Protein AF-A0A7C2UH83-F1 (afdb_monomer_lite)

Secondary structure (DSSP, 8-state):
-----HHHHHHHHHHHHHHTT--HHHHHHHTT-S-HHHHHTTS-STTS---S---PPPPPPPPP-

Radius of gyration: 17.95 Å; chains: 1; bounding box: 40×40×40 Å

Foldseek 3Di:
DPPDDVVLVLLVVLQVVVVVVDDLVNSCVVSVHPDSVVSVVSHDPVPDPPDPDDDDDDDDPDPDD

pLDDT: mean 81.38, std 14.7, range [40.81, 96.94]

Structure (mmCIF, N/CA/C/O backbone):
data_AF-A0A7C2UH83-F1
#
_entry.id   AF-A0A7C2UH83-F1
#
loop_
_atom_site.group_PDB
_atom_site.id
_atom_site.type_symbol
_atom_site.label_atom_id
_atom_site.label_alt_id
_atom_site.label_comp_id
_atom_site.label_asym_id
_atom_site.label_entity_id
_atom_site.label_seq_id
_atom_site.pdbx_PDB_ins_code
_atom_site.Cartn_x
_atom_site.Cartn_y
_atom_site.Cartn_z
_atom_site.occupancy
_atom_site.B_iso_or_equiv
_atom_site.auth_seq_id
_atom_site.auth_comp_id
_atom_site.auth_asym_id
_atom_site.auth_atom_id
_atom_site.pdbx_PDB_model_num
ATOM 1 N N . MET A 1 1 ? -6.525 17.208 10.823 1.00 40.81 1 MET A N 1
ATOM 2 C CA . MET A 1 1 ? -6.180 16.990 9.402 1.00 40.81 1 MET A CA 1
ATOM 3 C C . MET A 1 1 ? -4.960 16.097 9.351 1.00 40.81 1 MET A C 1
ATOM 5 O O . MET A 1 1 ? -3.982 16.420 10.012 1.00 40.81 1 MET A O 1
ATOM 9 N N . ILE A 1 2 ? -5.022 14.975 8.633 1.00 52.38 2 ILE A N 1
ATOM 10 C CA . ILE A 1 2 ? -3.831 14.162 8.361 1.00 52.38 2 ILE A CA 1
ATOM 11 C C . ILE A 1 2 ? -2.881 15.069 7.577 1.00 52.38 2 ILE A C 1
ATOM 13 O O . ILE A 1 2 ? -3.252 15.556 6.511 1.00 52.38 2 ILE A O 1
ATOM 17 N N . GLY A 1 3 ? -1.709 15.376 8.133 1.00 52.25 3 GLY A N 1
ATOM 18 C CA . GLY A 1 3 ? -0.686 16.154 7.441 1.00 52.25 3 GLY A CA 1
ATOM 19 C C . GLY A 1 3 ? -0.176 15.360 6.242 1.00 52.25 3 GLY A C 1
ATOM 20 O O . GLY A 1 3 ? 0.772 14.589 6.367 1.00 52.25 3 GLY A O 1
ATOM 21 N N . LEU A 1 4 ? -0.840 15.491 5.093 1.00 61.16 4 LEU A N 1
ATOM 22 C CA . LEU A 1 4 ? -0.451 14.819 3.860 1.00 61.16 4 LEU A CA 1
ATOM 23 C C . LEU A 1 4 ? 0.783 15.523 3.299 1.00 61.16 4 LEU A C 1
ATOM 25 O O . LEU A 1 4 ? 0.688 16.466 2.519 1.00 61.16 4 LEU A O 1
ATOM 29 N N . ASN A 1 5 ? 1.963 15.070 3.720 1.00 74.00 5 ASN A N 1
ATOM 30 C CA . ASN A 1 5 ? 3.183 15.408 3.004 1.00 74.00 5 ASN A CA 1
ATOM 31 C C . ASN A 1 5 ? 3.159 14.728 1.611 1.00 74.00 5 ASN A C 1
ATOM 33 O O . ASN A 1 5 ? 2.495 13.698 1.440 1.00 74.00 5 ASN A O 1
ATOM 37 N N . PRO A 1 6 ? 3.901 15.236 0.611 1.00 71.94 6 PRO A N 1
ATOM 38 C CA . PRO A 1 6 ? 3.926 14.640 -0.729 1.00 71.94 6 PRO A CA 1
ATOM 39 C C . PRO A 1 6 ? 4.323 13.153 -0.757 1.00 71.94 6 PRO A C 1
ATOM 41 O O . PRO A 1 6 ? 3.876 12.403 -1.623 1.00 71.94 6 PRO A O 1
ATOM 44 N N . LYS A 1 7 ? 5.127 12.694 0.213 1.00 78.25 7 LYS A N 1
ATOM 45 C CA . LYS A 1 7 ? 5.533 11.286 0.345 1.00 78.25 7 LYS A CA 1
ATOM 46 C C . LYS A 1 7 ? 4.400 10.387 0.856 1.00 78.25 7 LYS A C 1
ATOM 48 O O . LYS A 1 7 ? 4.411 9.202 0.552 1.00 78.25 7 LYS A O 1
ATOM 53 N N . ALA A 1 8 ? 3.424 10.929 1.584 1.00 83.06 8 ALA A N 1
ATOM 54 C CA . ALA A 1 8 ? 2.276 10.203 2.129 1.00 83.06 8 ALA A CA 1
ATOM 55 C C . ALA A 1 8 ? 1.135 10.035 1.111 1.00 83.06 8 ALA A C 1
ATOM 57 O O . ALA A 1 8 ? 0.310 9.134 1.260 1.00 83.06 8 ALA A O 1
ATOM 5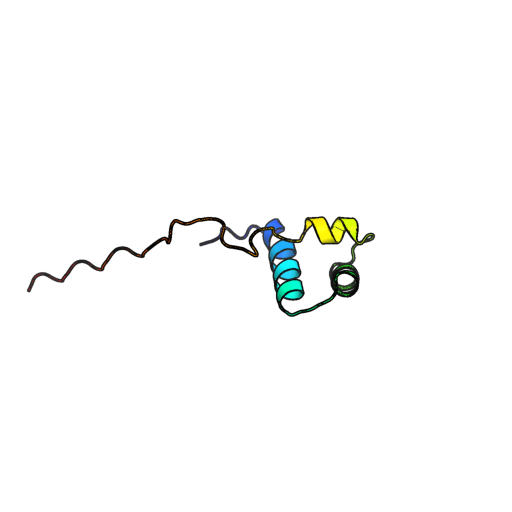8 N N . LEU A 1 9 ? 1.117 10.848 0.048 1.00 87.25 9 LEU A N 1
ATOM 59 C CA . LEU A 1 9 ? 0.093 10.779 -0.996 1.00 87.25 9 LEU A CA 1
ATOM 60 C C . LEU A 1 9 ? 0.138 9.453 -1.771 1.00 87.25 9 LEU A C 1
ATOM 62 O O . LEU A 1 9 ? -0.903 8.840 -1.993 1.00 87.25 9 LEU A O 1
ATOM 66 N N . ARG A 1 10 ? 1.337 8.978 -2.140 1.00 89.38 10 ARG A N 1
ATOM 67 C CA . ARG A 1 10 ? 1.507 7.709 -2.875 1.00 89.38 10 ARG A CA 1
ATOM 68 C C . ARG A 1 10 ? 1.020 6.494 -2.064 1.00 89.38 10 ARG A C 1
ATOM 70 O O . ARG A 1 10 ? 0.207 5.743 -2.598 1.00 89.38 10 ARG A O 1
ATOM 77 N N . PRO A 1 11 ? 1.429 6.302 -0.791 1.00 90.75 11 PRO A N 1
ATOM 78 C CA . PRO A 1 11 ? 0.887 5.241 0.058 1.00 90.75 11 PRO A CA 1
ATOM 79 C C . PRO A 1 11 ? -0.630 5.316 0.223 1.00 90.75 11 PRO A C 1
ATOM 81 O O . PRO A 1 11 ? -1.313 4.300 0.105 1.00 90.75 11 PRO A O 1
ATOM 84 N N . TYR A 1 12 ? -1.173 6.517 0.443 1.00 89.25 12 TYR A N 1
ATOM 85 C CA . TYR A 1 12 ? -2.614 6.708 0.596 1.00 89.25 12 TYR A CA 1
ATOM 86 C C . TYR A 1 12 ? -3.386 6.321 -0.673 1.00 89.25 12 TYR A C 1
ATOM 88 O O . TYR A 1 12 ? -4.378 5.597 -0.594 1.00 89.25 12 TYR A O 1
ATOM 96 N N . ALA A 1 13 ? -2.914 6.753 -1.846 1.00 91.44 13 ALA A N 1
ATOM 97 C CA . ALA A 1 13 ? -3.529 6.422 -3.128 1.00 91.44 13 ALA A CA 1
ATOM 98 C C . ALA A 1 13 ? -3.498 4.911 -3.400 1.00 91.44 13 ALA A C 1
ATOM 100 O O . ALA A 1 13 ? -4.526 4.328 -3.739 1.00 91.44 13 ALA A O 1
ATOM 101 N N . LEU A 1 14 ? -2.349 4.262 -3.184 1.00 93.75 14 LEU A N 1
ATOM 102 C CA . LEU A 1 14 ? -2.200 2.823 -3.411 1.00 93.75 14 LEU A CA 1
ATOM 103 C C . LEU A 1 14 ? -3.028 1.991 -2.424 1.00 93.75 14 LEU A C 1
ATOM 105 O O . LEU A 1 14 ? -3.670 1.024 -2.828 1.00 93.75 14 LEU A O 1
ATOM 109 N N . THR A 1 15 ? -3.088 2.403 -1.157 1.00 91.69 15 THR A N 1
ATOM 110 C CA . THR A 1 15 ? -3.951 1.766 -0.150 1.00 91.69 15 THR A CA 1
ATOM 111 C C . THR A 1 15 ? -5.429 1.940 -0.505 1.00 91.69 15 THR A C 1
ATOM 113 O O . THR A 1 15 ? -6.212 1.000 -0.403 1.00 91.69 15 THR A O 1
ATOM 116 N N . SER A 1 16 ? -5.828 3.125 -0.972 1.00 90.75 16 SER A N 1
ATOM 117 C CA . SER A 1 16 ? -7.210 3.390 -1.389 1.00 90.75 16 SER A CA 1
ATOM 118 C C . SER A 1 16 ? -7.602 2.558 -2.611 1.00 90.75 16 SER A C 1
ATOM 120 O O . SER A 1 16 ? -8.684 1.982 -2.634 1.00 90.75 16 SER A O 1
ATOM 122 N N . ALA A 1 17 ? -6.711 2.423 -3.594 1.00 93.06 17 ALA A N 1
ATOM 123 C CA . ALA A 1 17 ? -6.931 1.556 -4.747 1.00 93.06 17 ALA A CA 1
ATOM 124 C C . ALA A 1 17 ? -7.037 0.076 -4.332 1.00 93.06 17 ALA A C 1
ATOM 126 O O . ALA A 1 17 ? -7.939 -0.625 -4.782 1.00 93.06 17 ALA A O 1
ATOM 127 N N . ARG A 1 18 ? -6.213 -0.399 -3.391 1.00 92.00 18 ARG A N 1
ATOM 128 C CA . ARG A 1 18 ? -6.374 -1.757 -2.847 1.00 92.00 18 ARG A CA 1
ATOM 129 C C . ARG A 1 18 ? -7.742 -1.966 -2.189 1.00 92.00 18 ARG A C 1
ATOM 131 O O . ARG A 1 18 ? -8.382 -2.981 -2.445 1.00 92.00 18 ARG A O 1
ATOM 138 N N . LYS A 1 19 ? -8.232 -0.985 -1.420 1.00 89.31 19 LYS A N 1
ATOM 139 C CA . LYS A 1 19 ? -9.583 -1.010 -0.819 1.00 89.31 19 LYS A CA 1
ATOM 140 C C . LYS A 1 19 ? -10.710 -1.041 -1.854 1.00 89.31 19 LYS A C 1
ATOM 142 O O . LYS A 1 19 ? -11.776 -1.572 -1.568 1.00 89.31 19 LYS A O 1
ATOM 147 N N . LEU A 1 20 ? -10.477 -0.497 -3.048 1.00 92.50 20 LEU A N 1
ATOM 148 C CA . LEU A 1 20 ? -11.40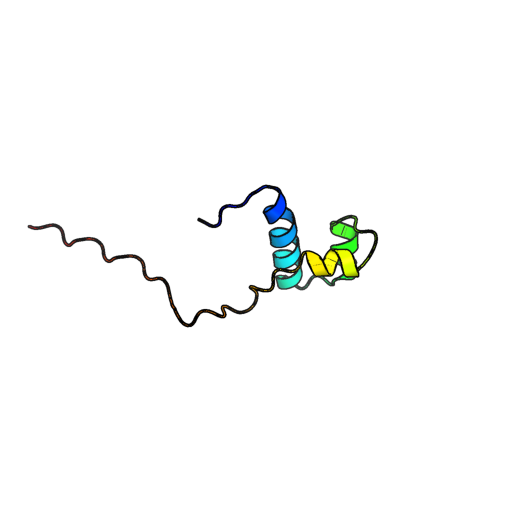6 -0.569 -4.179 1.00 92.50 20 LEU A CA 1
ATOM 149 C C . LEU A 1 20 ? -11.356 -1.919 -4.920 1.00 92.50 20 LEU A C 1
ATOM 151 O O . LEU A 1 20 ? -12.114 -2.113 -5.865 1.00 92.50 20 LEU A O 1
ATOM 155 N N . GLY A 1 21 ? -10.495 -2.852 -4.496 1.00 93.12 21 GLY A N 1
ATOM 156 C CA . GLY A 1 21 ? -10.418 -4.211 -5.036 1.00 93.12 21 GLY A CA 1
ATOM 157 C C . GLY A 1 21 ? -9.353 -4.422 -6.113 1.00 93.12 21 GLY A C 1
ATOM 158 O O . GLY A 1 21 ? -9.300 -5.501 -6.698 1.00 93.12 21 GLY A O 1
ATOM 159 N N . PHE A 1 22 ? -8.490 -3.436 -6.381 1.00 95.56 22 PHE A N 1
ATOM 160 C CA . PHE A 1 22 ? -7.385 -3.619 -7.325 1.00 95.56 22 PHE A CA 1
ATOM 161 C C . PHE A 1 22 ? -6.343 -4.605 -6.778 1.00 95.56 22 PHE A C 1
ATOM 163 O O . PHE A 1 22 ? -5.906 -4.507 -5.626 1.00 95.56 22 PHE A O 1
ATOM 170 N N . GLY A 1 23 ? -5.921 -5.545 -7.627 1.00 95.00 23 GLY A N 1
ATOM 171 C CA . GLY A 1 23 ? -4.915 -6.550 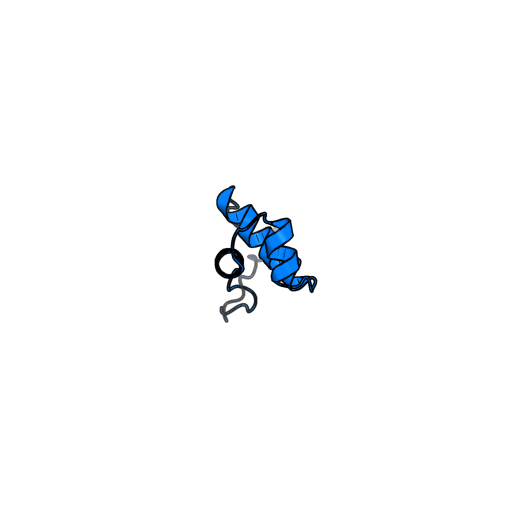-7.285 1.00 95.00 23 GLY A CA 1
ATOM 172 C C . GLY A 1 23 ? -3.514 -5.949 -7.136 1.00 95.00 23 GLY A C 1
ATOM 173 O O . GLY A 1 23 ? -3.185 -4.942 -7.762 1.00 95.00 23 GLY A O 1
ATOM 174 N N . ILE A 1 24 ? -2.651 -6.585 -6.337 1.00 94.56 24 ILE A N 1
ATOM 175 C CA . ILE A 1 24 ? -1.310 -6.050 -6.038 1.00 94.56 24 ILE A CA 1
ATOM 176 C C . ILE A 1 24 ? -0.432 -5.876 -7.289 1.00 94.56 24 ILE A C 1
ATOM 178 O O . ILE A 1 24 ? 0.336 -4.921 -7.368 1.00 94.56 24 ILE A O 1
ATOM 182 N N . GLU A 1 25 ? -0.596 -6.734 -8.296 1.00 95.62 25 GLU A N 1
ATOM 183 C CA . GLU A 1 25 ? 0.107 -6.634 -9.581 1.00 95.62 25 GLU A CA 1
ATOM 184 C C . GLU A 1 25 ? -0.360 -5.420 -10.399 1.00 95.62 25 GLU A C 1
ATOM 186 O O . GLU A 1 25 ? 0.455 -4.691 -10.963 1.00 95.62 25 GLU A O 1
ATOM 191 N N . GLN A 1 26 ? -1.665 -5.125 -10.393 1.00 95.81 26 GLN A N 1
ATOM 192 C CA . GLN A 1 26 ? -2.216 -3.932 -11.049 1.00 95.81 26 GLN A CA 1
ATOM 193 C C . GLN A 1 26 ? -1.704 -2.655 -10.376 1.00 95.81 26 GLN A C 1
ATOM 195 O O . GLN A 1 26 ? -1.343 -1.688 -11.048 1.00 95.81 26 GLN A O 1
ATOM 200 N N . LEU A 1 27 ? -1.616 -2.670 -9.043 1.00 95.94 27 LEU A N 1
ATOM 201 C CA . LEU A 1 27 ? -1.049 -1.571 -8.266 1.00 95.94 27 LEU A CA 1
ATOM 202 C C . LEU A 1 27 ? 0.447 -1.392 -8.539 1.00 95.94 27 LEU A C 1
ATOM 204 O O . LEU A 1 27 ? 0.909 -0.257 -8.635 1.00 95.94 27 LEU A O 1
ATOM 208 N N . GLN A 1 28 ? 1.200 -2.482 -8.701 1.00 96.94 28 GLN A N 1
ATOM 209 C CA . GLN A 1 28 ? 2.617 -2.428 -9.057 1.00 96.94 28 GLN A CA 1
ATOM 210 C C . GLN A 1 28 ? 2.825 -1.735 -10.409 1.00 96.94 28 GLN A C 1
ATOM 212 O O . GLN A 1 28 ? 3.666 -0.836 -10.506 1.00 96.94 28 GLN A O 1
ATOM 217 N N . VAL A 1 29 ? 2.043 -2.122 -11.424 1.00 96.31 29 VAL A N 1
ATOM 218 C CA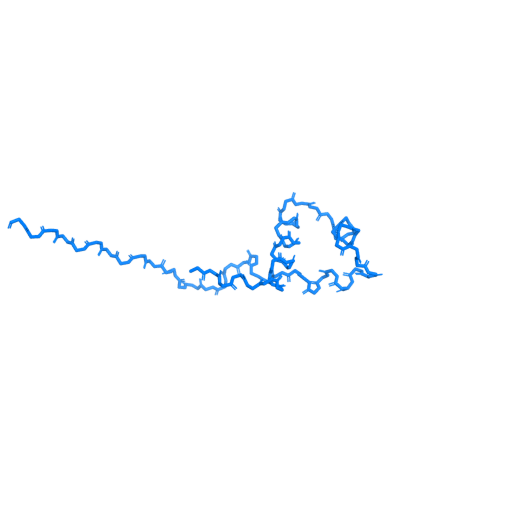 . VAL A 1 29 ? 2.090 -1.507 -12.760 1.00 96.31 29 VAL A CA 1
ATOM 219 C C . VAL A 1 29 ? 1.710 -0.029 -12.679 1.00 96.31 29 VAL A C 1
ATOM 221 O O . VAL A 1 29 ? 2.462 0.820 -13.154 1.00 96.31 29 VAL A O 1
ATOM 224 N N . GLY A 1 30 ? 0.603 0.304 -12.006 1.00 93.88 30 GLY A N 1
ATOM 225 C CA . GLY A 1 30 ? 0.153 1.692 -11.845 1.00 93.88 30 GLY A CA 1
ATOM 226 C C . GLY A 1 30 ? 1.130 2.577 -11.060 1.00 93.88 30 GLY A C 1
ATOM 227 O O . GLY A 1 30 ? 1.210 3.780 -11.300 1.00 93.88 30 GLY A O 1
ATOM 228 N N . ALA A 1 31 ? 1.907 1.992 -10.147 1.00 92.88 31 ALA A N 1
ATOM 229 C CA . ALA A 1 31 ? 2.923 2.695 -9.368 1.00 92.88 31 ALA A CA 1
ATOM 230 C C . ALA A 1 31 ? 4.305 2.756 -10.044 1.00 92.88 31 ALA A C 1
ATOM 232 O O . ALA A 1 31 ? 5.206 3.409 -9.500 1.00 92.88 31 ALA A O 1
ATOM 233 N N . ALA A 1 32 ? 4.471 2.086 -11.192 1.00 95.88 32 ALA A N 1
ATOM 234 C CA . ALA A 1 32 ? 5.744 1.866 -11.877 1.00 95.88 32 ALA A CA 1
ATOM 235 C C . ALA A 1 32 ? 6.821 1.246 -10.961 1.00 95.88 32 ALA A C 1
ATOM 237 O O . ALA A 1 32 ? 7.989 1.638 -10.982 1.00 95.88 32 ALA A O 1
ATOM 238 N N . HIS A 1 33 ? 6.429 0.296 -10.110 1.00 96.06 33 HIS A N 1
ATOM 239 C CA . HIS A 1 33 ? 7.353 -0.381 -9.204 1.00 96.06 33 HIS A CA 1
ATOM 240 C C . HIS A 1 33 ? 8.006 -1.598 -9.868 1.00 96.06 33 HIS A C 1
ATOM 242 O O . HIS A 1 33 ? 7.354 -2.417 -10.513 1.00 96.06 33 HIS A O 1
ATOM 248 N N . THR A 1 34 ? 9.304 -1.773 -9.633 1.00 95.19 34 THR A N 1
ATOM 249 C CA . THR A 1 34 ? 10.084 -2.896 -10.174 1.00 95.19 34 THR A CA 1
ATOM 250 C C . THR A 1 34 ? 9.776 -4.232 -9.502 1.00 95.19 34 THR A C 1
ATOM 252 O O . THR A 1 34 ? 10.082 -5.279 -10.063 1.00 95.19 34 THR A O 1
ATOM 255 N N . SER A 1 35 ? 9.165 -4.221 -8.314 1.00 95.19 35 SER A N 1
ATOM 256 C CA . SER A 1 35 ? 8.792 -5.439 -7.595 1.00 95.19 35 SER A CA 1
ATOM 257 C C . SER A 1 35 ? 7.476 -5.291 -6.836 1.00 95.19 35 SER A C 1
ATOM 259 O O . SER A 1 35 ? 7.119 -4.202 -6.373 1.00 95.19 35 SER A O 1
ATOM 261 N N . VAL A 1 36 ? 6.793 -6.420 -6.638 1.00 93.88 36 VAL A N 1
ATOM 262 C CA . VAL A 1 36 ? 5.606 -6.526 -5.777 1.00 93.88 36 VAL A CA 1
ATOM 263 C C . VAL A 1 36 ? 5.939 -6.108 -4.342 1.00 93.88 36 VAL A 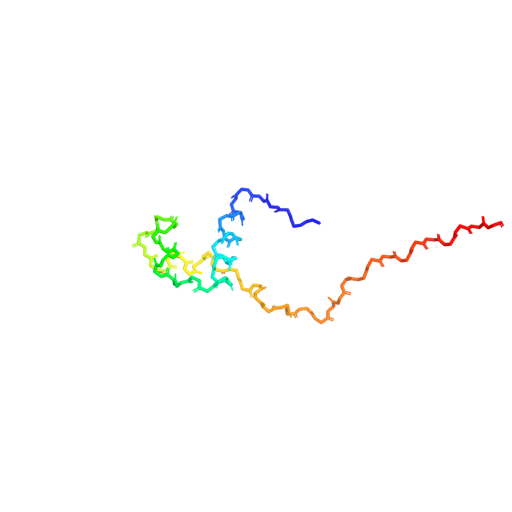C 1
ATOM 265 O O . VAL A 1 36 ? 5.209 -5.316 -3.752 1.00 93.88 36 VAL A O 1
ATOM 268 N N . ARG A 1 37 ? 7.097 -6.538 -3.821 1.00 94.00 37 ARG A N 1
ATOM 269 C CA . ARG A 1 37 ? 7.566 -6.216 -2.463 1.00 94.00 37 ARG A CA 1
ATOM 270 C C . ARG A 1 37 ? 7.668 -4.711 -2.212 1.00 94.00 37 ARG A C 1
ATOM 272 O O . ARG A 1 37 ? 7.347 -4.235 -1.127 1.00 94.00 37 ARG A O 1
ATOM 279 N N . THR A 1 38 ? 8.095 -3.939 -3.214 1.00 93.94 38 THR A N 1
ATOM 280 C CA . THR A 1 38 ? 8.098 -2.472 -3.120 1.00 93.94 38 THR A CA 1
ATOM 281 C C . THR A 1 38 ? 6.680 -1.943 -2.934 1.00 93.94 38 THR A C 1
ATOM 283 O O . THR A 1 38 ? 6.462 -1.103 -2.071 1.00 93.94 38 THR A O 1
ATOM 286 N N . THR A 1 39 ? 5.715 -2.453 -3.699 1.00 94.25 39 THR A N 1
ATOM 287 C CA . THR A 1 39 ? 4.302 -2.048 -3.631 1.00 94.25 39 THR A CA 1
ATOM 288 C C . THR A 1 39 ? 3.661 -2.392 -2.291 1.00 94.25 39 THR A C 1
ATOM 290 O O . THR A 1 39 ? 2.910 -1.581 -1.755 1.00 94.25 39 THR A O 1
ATOM 293 N N . GLU A 1 40 ? 4.001 -3.538 -1.704 1.00 92.56 40 GLU A N 1
ATOM 294 C CA . GLU A 1 40 ? 3.540 -3.922 -0.364 1.00 92.56 40 GLU A CA 1
ATOM 295 C C . GLU A 1 40 ? 3.964 -2.908 0.705 1.00 92.56 40 GLU A C 1
ATOM 297 O O . GLU A 1 40 ? 3.164 -2.568 1.571 1.00 92.56 40 GLU A O 1
ATOM 302 N N . GLY A 1 41 ? 5.168 -2.336 0.595 1.00 91.25 41 GLY A N 1
ATOM 303 C CA . GLY A 1 41 ? 5.647 -1.293 1.511 1.00 91.25 41 GLY A CA 1
ATOM 304 C C . GLY A 1 41 ? 4.855 0.022 1.465 1.00 91.25 41 GLY A C 1
ATOM 305 O O . GLY A 1 41 ? 4.974 0.838 2.377 1.00 91.25 41 GLY A O 1
ATOM 306 N N . TYR A 1 42 ? 4.040 0.239 0.428 1.00 90.12 42 TYR A N 1
ATOM 307 C CA . TYR A 1 42 ? 3.141 1.393 0.323 1.00 90.12 42 TYR A CA 1
ATOM 308 C C . TYR A 1 42 ? 1.748 1.127 0.905 1.00 90.12 42 TYR A C 1
ATOM 310 O O . TYR A 1 42 ? 0.950 2.062 1.000 1.00 90.12 42 TYR A O 1
ATOM 318 N N . MET A 1 43 ? 1.437 -0.115 1.285 1.00 90.44 43 MET A N 1
ATOM 319 C CA . MET A 1 43 ? 0.164 -0.452 1.914 1.00 90.44 43 MET A CA 1
ATOM 320 C C . MET A 1 43 ? 0.175 0.032 3.360 1.00 90.44 43 MET A C 1
ATOM 322 O O . MET A 1 43 ? 0.978 -0.411 4.181 1.00 90.44 43 MET A O 1
ATOM 326 N N . GLN A 1 44 ? -0.713 0.964 3.682 1.00 84.38 44 GLN A N 1
ATOM 327 C CA . GLN A 1 44 ? -0.840 1.460 5.043 1.00 84.38 44 GLN A CA 1
ATOM 328 C C . GLN A 1 44 ? -1.587 0.438 5.900 1.00 84.38 44 GLN A C 1
ATOM 330 O O . GLN A 1 44 ? -2.697 0.033 5.568 1.00 84.38 44 GLN A O 1
ATOM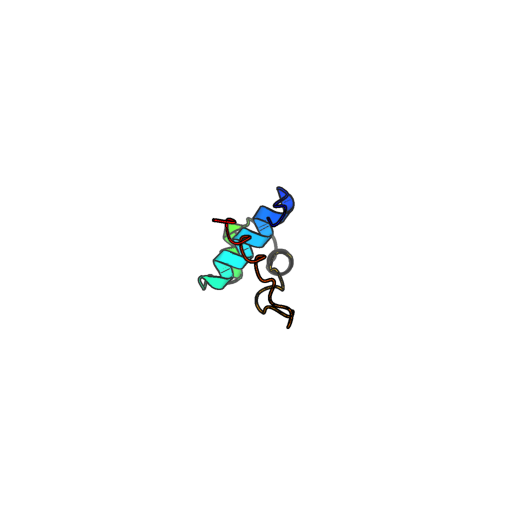 335 N N . ALA A 1 45 ? -1.018 0.094 7.056 1.00 71.88 45 ALA A N 1
ATOM 336 C CA . ALA A 1 45 ? -1.610 -0.851 8.007 1.00 71.88 45 ALA A CA 1
ATOM 337 C C . ALA A 1 45 ? -2.930 -0.360 8.642 1.00 71.88 45 ALA A C 1
ATOM 339 O O . ALA A 1 45 ? -3.592 -1.105 9.358 1.00 71.88 45 ALA A O 1
ATOM 340 N N . HIS A 1 46 ? -3.340 0.886 8.388 1.00 65.38 46 HIS A N 1
ATOM 341 C CA . HIS A 1 46 ? -4.530 1.510 8.975 1.00 65.38 46 HIS A CA 1
ATOM 342 C C . HIS A 1 46 ? -5.857 1.034 8.346 1.00 65.38 46 HIS A C 1
ATOM 344 O O . HIS A 1 46 ? -6.836 1.781 8.341 1.00 65.38 46 HIS A O 1
ATOM 350 N N . GLU A 1 47 ? -5.915 -0.168 7.768 1.00 55.72 47 GLU A N 1
ATOM 351 C CA . GLU A 1 47 ? -7.177 -0.735 7.272 1.00 55.72 47 GLU A CA 1
ATOM 352 C C . GLU A 1 47 ? -8.153 -1.028 8.413 1.00 55.72 47 GLU A C 1
ATOM 354 O O . GLU A 1 47 ? -9.355 -0.833 8.248 1.00 55.72 47 GLU A O 1
ATOM 359 N N . VAL A 1 48 ? -7.630 -1.396 9.586 1.00 60.41 48 VAL A N 1
ATOM 360 C CA . VAL A 1 48 ? -8.414 -1.620 10.799 1.00 60.41 48 VAL A CA 1
ATOM 361 C C . VAL A 1 48 ? -8.092 -0.511 11.803 1.00 60.41 48 VAL A C 1
ATOM 363 O O . VAL A 1 48 ? -6.928 -0.359 12.185 1.00 60.41 48 VAL A O 1
ATOM 366 N N . PRO A 1 49 ? -9.075 0.291 12.249 1.00 58.62 49 PRO A N 1
ATOM 367 C CA . PRO A 1 49 ? -8.858 1.209 13.356 1.00 58.62 49 PRO A CA 1
ATOM 368 C C . PRO A 1 49 ? -8.511 0.401 14.615 1.00 58.62 49 PRO A C 1
ATOM 370 O O . PRO A 1 49 ? -9.363 -0.246 15.209 1.00 58.62 49 PRO A O 1
ATOM 373 N N . VAL A 1 50 ? -7.239 0.437 15.016 1.00 59.25 50 VAL A N 1
ATOM 374 C CA . VAL A 1 50 ? -6.731 -0.235 16.230 1.00 59.25 50 VAL A CA 1
ATOM 375 C C . VAL A 1 50 ? -6.962 0.577 17.508 1.00 59.25 50 VAL A C 1
ATOM 377 O O . VAL A 1 50 ? -6.599 0.141 18.596 1.00 59.25 50 VAL A O 1
ATOM 380 N N . SER A 1 51 ? -7.536 1.776 17.391 1.00 63.59 51 SER A N 1
ATOM 381 C CA . SER A 1 51 ? -7.811 2.634 18.538 1.00 63.59 51 SER A CA 1
ATOM 382 C C . SER A 1 51 ? -9.219 2.367 19.075 1.00 63.59 51 SER A C 1
ATOM 384 O O . SER A 1 51 ? -10.182 2.658 18.364 1.00 63.59 51 SER A O 1
ATOM 386 N N . PRO A 1 52 ? -9.376 1.910 20.332 1.00 60.53 52 PRO A N 1
ATOM 387 C CA . PRO A 1 52 ? -10.675 1.910 21.008 1.00 60.53 52 PRO A CA 1
ATOM 388 C C . PRO A 1 52 ? -11.159 3.337 21.326 1.00 60.53 52 PRO A C 1
ATOM 390 O O . PRO A 1 52 ? -12.311 3.538 21.701 1.00 60.53 52 PRO A O 1
ATOM 393 N N . VAL A 1 53 ? -10.284 4.341 21.195 1.00 67.25 53 VAL A N 1
ATOM 394 C CA . VAL A 1 53 ? -10.600 5.746 21.455 1.00 67.25 53 VAL A CA 1
ATOM 395 C C . VAL A 1 53 ? -11.229 6.362 20.210 1.00 67.25 53 VAL A C 1
ATOM 397 O O . VAL A 1 53 ? -10.555 6.573 19.199 1.00 67.25 53 VAL A O 1
ATOM 400 N N . VAL A 1 54 ? -12.519 6.679 20.309 1.00 69.25 54 VAL A N 1
ATOM 401 C CA . VAL A 1 54 ? -13.246 7.510 19.347 1.00 69.25 54 VAL A CA 1
ATOM 402 C C . VAL A 1 54 ? -12.995 8.971 19.709 1.00 69.25 54 VAL A C 1
ATOM 404 O O . VAL A 1 54 ? -13.368 9.424 20.789 1.00 69.25 54 VAL A O 1
ATOM 407 N N . LEU A 1 55 ? -12.360 9.726 18.814 1.00 71.44 55 LEU A N 1
ATOM 408 C CA . LEU A 1 55 ? -12.255 11.174 18.974 1.00 71.44 55 LEU A CA 1
ATOM 409 C C . LEU A 1 55 ? -13.631 11.796 18.702 1.00 71.44 55 LEU A C 1
ATOM 411 O O . LEU A 1 55 ? -14.115 11.765 17.572 1.00 71.44 55 LEU A O 1
ATOM 415 N N . ALA A 1 56 ? -14.259 12.353 19.735 1.00 76.44 56 ALA A N 1
ATOM 416 C CA . ALA A 1 56 ? -15.479 13.138 19.602 1.00 76.44 56 ALA A CA 1
ATOM 417 C C . ALA A 1 56 ? -15.132 14.624 19.453 1.00 76.44 56 ALA A C 1
ATOM 419 O O . ALA A 1 56 ? -14.248 15.142 20.137 1.00 76.44 56 ALA A O 1
ATOM 420 N N . LEU A 1 57 ? -15.843 15.320 18.566 1.00 79.38 57 LEU A N 1
ATOM 421 C CA . LEU A 1 57 ? -15.776 16.777 18.516 1.00 79.38 57 LEU A CA 1
ATOM 422 C C . LEU A 1 57 ? -16.347 17.357 19.823 1.00 79.38 57 LEU A C 1
ATOM 424 O O . LEU A 1 57 ? -17.353 16.841 20.321 1.00 79.38 57 LEU A O 1
ATOM 428 N N . PRO A 1 58 ? -15.748 18.424 20.384 1.00 81.56 58 PRO A N 1
ATOM 429 C CA . PRO A 1 58 ? -16.309 19.087 21.553 1.00 81.56 58 PRO A CA 1
ATOM 430 C C . PRO A 1 58 ? -17.703 19.636 21.225 1.00 81.56 58 PRO A C 1
ATOM 432 O O . PRO A 1 58 ? -17.940 20.164 20.136 1.00 81.56 58 PRO A O 1
ATOM 435 N N . GLN A 1 59 ? -18.638 19.514 22.171 1.00 81.25 59 GLN A N 1
ATOM 436 C CA . GLN A 1 59 ? -19.975 20.080 22.007 1.00 81.25 59 GLN A CA 1
ATOM 437 C C . GLN A 1 59 ? -19.873 21.607 21.929 1.00 81.25 59 GLN A C 1
ATOM 439 O O . GLN A 1 59 ? -19.179 22.234 22.731 1.00 81.25 59 GLN A O 1
ATOM 444 N N . LYS A 1 60 ? -20.566 22.210 20.955 1.00 77.31 60 LYS A N 1
ATOM 445 C CA . LYS A 1 60 ? -20.640 23.669 20.826 1.00 77.31 60 LYS A CA 1
ATOM 446 C C . LYS A 1 60 ? -21.184 24.253 22.142 1.00 77.31 60 LYS A C 1
ATOM 448 O O . LYS A 1 60 ? -22.212 23.760 22.613 1.00 77.31 60 LYS A O 1
ATOM 453 N N . PRO A 1 61 ? -20.551 25.288 22.726 1.00 74.31 61 PRO A N 1
ATOM 454 C CA . PRO A 1 61 ? -21.099 25.959 23.898 1.00 74.31 61 PRO A CA 1
ATOM 455 C C . PRO A 1 61 ? -22.523 26.430 23.599 1.00 74.31 61 PRO A C 1
ATOM 457 O O . PRO A 1 61 ? -22.775 27.015 22.540 1.00 74.31 61 PRO A O 1
ATOM 460 N N . LYS A 1 62 ? -23.464 26.154 24.508 1.00 74.31 62 LYS A N 1
ATOM 461 C CA . LYS A 1 62 ? -24.818 26.707 24.406 1.00 74.31 62 LYS A CA 1
ATOM 462 C C . LYS A 1 62 ? -24.690 28.229 24.459 1.00 74.31 62 LYS A C 1
ATOM 464 O O . LYS A 1 62 ? -24.070 28.749 25.383 1.00 74.31 62 LYS A O 1
ATOM 469 N N . ALA A 1 63 ? -25.230 28.925 23.460 1.00 69.00 63 ALA A N 1
ATOM 470 C CA . ALA A 1 63 ? -25.326 30.377 23.510 1.00 69.00 63 ALA A CA 1
ATOM 471 C C . ALA A 1 63 ? -26.142 30.749 24.757 1.00 69.00 63 ALA A C 1
ATOM 473 O O . ALA A 1 63 ? -27.256 30.248 24.921 1.00 69.00 63 ALA A O 1
ATOM 474 N N . GLN A 1 64 ? -25.561 31.548 25.655 1.00 61.28 64 GLN A N 1
ATOM 475 C CA . GLN A 1 64 ? -26.306 32.158 26.754 1.00 61.28 64 GLN A CA 1
ATOM 476 C C . GLN A 1 64 ? -27.362 33.076 26.130 1.00 61.28 64 GLN A C 1
ATOM 478 O O . GLN A 1 64 ? -27.014 33.963 25.351 1.00 61.28 64 GLN A O 1
ATOM 483 N N . GLN A 1 65 ? -28.631 32.758 26.394 1.00 54.03 65 GLN A N 1
ATOM 484 C CA . GLN A 1 65 ? -29.782 33.614 26.108 1.00 54.03 65 GLN A CA 1
ATOM 485 C C . GLN A 1 65 ? -29.872 34.718 27.155 1.00 54.03 65 GLN A C 1
ATOM 487 O O . GLN A 1 65 ? -29.526 34.427 28.324 1.00 54.03 65 GLN A O 1
#

Sequence (65 aa):
MIGLNPKALRPYALTSARKLGFGIEQLQVGAAHTSVRTTEGYMQAHEVPVSPVVLALPQKPKAQQ